Protein AF-A0A317ZEF3-F1 (afdb_monomer_lite)

Organism: NCBI:txid2174842

Foldseek 3Di:
DWDQDPPPGTWADDPVVRDTDDPVDDDPDDDPDCVVPPPDDDDDDDDPDDDDDDDDDDDDDDD

Secondary structure (DSSP, 8-state):
-EEEETTTEEEEEETTTTEE--TTPPP----SSGGGT-SS-S---S-S---------------

Structure (mmCIF, N/CA/C/O backbone):
data_AF-A0A317ZEF3-F1
#
_entry.id   AF-A0A317ZEF3-F1
#
loop_
_atom_site.group_PDB
_atom_site.id
_atom_site.type_symbol
_atom_site.label_atom_id
_atom_site.label_alt_id
_atom_site.label_comp_id
_atom_site.label_asym_id
_atom_site.label_entity_id
_atom_site.label_seq_id
_atom_site.pdbx_PDB_ins_code
_atom_site.Cartn_x
_atom_site.Cartn_y
_atom_site.Cartn_z
_atom_site.occupancy
_atom_site.B_iso_or_equiv
_atom_site.auth_seq_id
_atom_site.auth_comp_id
_atom_site.auth_asym_id
_atom_site.auth_atom_id
_atom_site.pdbx_PDB_model_num
ATOM 1 N N . MET A 1 1 ? -2.460 -5.336 3.682 1.00 87.94 1 MET A N 1
ATOM 2 C CA . MET A 1 1 ? -3.486 -6.356 3.350 1.00 87.94 1 MET A CA 1
ATOM 3 C C . MET A 1 1 ? -4.766 -5.969 4.061 1.00 87.94 1 MET A C 1
ATOM 5 O O . MET A 1 1 ? -4.671 -5.347 5.106 1.00 87.94 1 MET A O 1
ATOM 9 N N . GLU A 1 2 ? -5.933 -6.335 3.542 1.00 93.75 2 GLU A N 1
ATOM 10 C CA . GLU A 1 2 ? -7.189 -6.188 4.280 1.00 93.75 2 GLU A CA 1
ATOM 11 C C . GLU A 1 2 ? -7.939 -7.516 4.310 1.00 93.75 2 GLU A C 1
ATOM 13 O O . GLU A 1 2 ? -7.881 -8.285 3.352 1.00 93.75 2 GLU A O 1
ATOM 18 N N . CYS A 1 3 ? -8.635 -7.782 5.411 1.00 93.06 3 CYS A N 1
ATOM 19 C CA . CYS A 1 3 ? -9.511 -8.937 5.560 1.00 93.06 3 CYS A CA 1
ATOM 20 C C . CYS A 1 3 ? -10.919 -8.459 5.912 1.00 93.06 3 CYS A C 1
ATOM 22 O O . CYS A 1 3 ? -11.077 -7.589 6.771 1.00 93.06 3 CYS A O 1
ATOM 24 N N . TYR A 1 4 ? -11.936 -9.017 5.253 1.00 94.31 4 TYR A N 1
ATOM 25 C CA . TYR A 1 4 ? -13.321 -8.752 5.615 1.00 94.31 4 TYR A CA 1
ATOM 26 C C . TYR A 1 4 ? -13.712 -9.623 6.808 1.00 94.31 4 TYR A C 1
ATOM 28 O O . TYR A 1 4 ? -13.764 -10.849 6.710 1.00 94.31 4 TYR A O 1
ATOM 36 N N . LEU A 1 5 ? -14.008 -8.978 7.931 1.00 95.25 5 LEU A N 1
ATOM 37 C CA . LEU A 1 5 ? -14.511 -9.631 9.129 1.00 95.25 5 LEU A CA 1
ATOM 38 C C . LEU A 1 5 ? -16.030 -9.408 9.221 1.00 95.25 5 LEU A C 1
ATOM 40 O O . LEU A 1 5 ? -16.468 -8.251 9.265 1.00 95.25 5 LEU A O 1
ATOM 44 N N . PRO A 1 6 ? -16.852 -10.475 9.265 1.00 96.75 6 PRO A N 1
ATOM 45 C CA . PRO A 1 6 ? -18.301 -10.346 9.391 1.00 96.75 6 PRO A CA 1
ATOM 46 C C . PRO A 1 6 ? -18.699 -9.462 10.580 1.00 96.75 6 PRO A C 1
ATOM 48 O O . PRO A 1 6 ? -18.229 -9.661 11.697 1.00 96.75 6 PRO A O 1
ATOM 51 N N . GLY A 1 7 ? -19.550 -8.465 10.328 1.00 96.81 7 GLY A N 1
ATOM 52 C CA . GLY A 1 7 ? -20.017 -7.509 11.341 1.00 96.81 7 GLY A CA 1
ATOM 53 C C . GLY A 1 7 ? -19.061 -6.350 11.662 1.00 96.81 7 GLY A C 1
ATOM 54 O O . GLY A 1 7 ? -19.491 -5.399 12.304 1.00 96.81 7 GLY A O 1
ATOM 55 N N . ILE A 1 8 ? -17.807 -6.387 11.198 1.00 94.94 8 ILE A N 1
ATOM 56 C CA . ILE A 1 8 ? -16.802 -5.327 11.422 1.00 94.94 8 ILE A CA 1
ATOM 57 C C . ILE A 1 8 ? -16.453 -4.613 10.108 1.00 94.94 8 ILE A C 1
ATOM 59 O O . ILE A 1 8 ? -16.214 -3.409 10.098 1.00 94.94 8 ILE A O 1
ATOM 63 N N . GLY A 1 9 ? -16.456 -5.340 8.988 1.00 95.50 9 GLY A N 1
ATOM 64 C CA . GLY A 1 9 ? -16.069 -4.818 7.680 1.00 95.50 9 GLY A CA 1
ATOM 65 C C . GLY A 1 9 ? -14.616 -5.128 7.326 1.00 95.50 9 GLY A C 1
ATOM 66 O O . GLY A 1 9 ? -14.032 -6.092 7.822 1.00 95.50 9 GLY A O 1
ATOM 67 N N . TRP A 1 10 ? -14.043 -4.333 6.421 1.00 94.69 10 TRP A N 1
ATOM 68 C CA . TRP A 1 10 ? -12.651 -4.475 5.990 1.00 94.69 10 TRP A CA 1
ATOM 69 C C . TRP A 1 10 ? -11.694 -3.961 7.062 1.00 94.69 10 TRP A C 1
ATOM 71 O O . TRP A 1 10 ? -11.774 -2.806 7.474 1.00 94.69 10 TRP A O 1
ATOM 81 N N . VAL A 1 11 ? -10.778 -4.823 7.495 1.00 94.81 11 VAL A N 1
ATOM 82 C CA . VAL A 1 11 ? -9.770 -4.509 8.510 1.00 94.81 11 VAL A CA 1
ATOM 83 C C . VAL A 1 11 ? -8.387 -4.620 7.894 1.00 94.81 11 VAL A C 1
ATOM 85 O O . VAL A 1 11 ? -8.017 -5.680 7.383 1.00 94.81 11 VAL A O 1
ATOM 88 N N . GLY A 1 12 ? -7.624 -3.531 7.956 1.00 94.81 12 GLY A N 1
ATOM 89 C CA . GLY A 1 12 ? -6.257 -3.492 7.460 1.00 94.81 12 GLY A CA 1
ATOM 90 C C . GLY A 1 12 ? -5.245 -4.109 8.424 1.00 94.81 12 GLY A C 1
ATOM 91 O O . GLY A 1 12 ? -5.274 -3.901 9.639 1.00 94.81 12 GLY A O 1
ATOM 92 N N . GLN A 1 13 ? -4.338 -4.889 7.846 1.00 94.38 13 GLN A N 1
ATOM 93 C CA . GLN A 1 13 ? -3.272 -5.609 8.521 1.00 94.38 13 GLN A CA 1
ATOM 94 C C . GLN A 1 13 ? -1.940 -5.358 7.809 1.00 94.38 13 GLN A C 1
ATOM 96 O O . GLN A 1 13 ? -1.839 -5.478 6.577 1.00 94.38 13 GLN A O 1
ATOM 101 N N . ASP A 1 14 ? -0.916 -5.069 8.608 1.00 94.19 14 ASP A N 1
ATOM 102 C CA . ASP A 1 14 ? 0.477 -4.995 8.195 1.00 94.19 14 ASP A CA 1
ATOM 103 C C . ASP A 1 14 ? 1.263 -6.192 8.769 1.00 94.19 14 ASP A C 1
ATOM 105 O O . ASP A 1 14 ? 1.663 -6.179 9.941 1.00 94.19 14 ASP A O 1
ATOM 109 N N . PRO A 1 15 ? 1.483 -7.249 7.966 1.00 90.62 15 PRO A N 1
ATOM 110 C CA . PRO A 1 15 ? 2.260 -8.405 8.394 1.00 90.62 15 PRO A CA 1
ATOM 111 C C . PRO A 1 15 ? 3.760 -8.102 8.523 1.00 90.62 15 PRO A C 1
ATOM 113 O O . PRO A 1 15 ? 4.434 -8.785 9.287 1.00 90.62 15 PRO A O 1
ATOM 116 N N . THR A 1 16 ? 4.282 -7.074 7.842 1.00 92.38 16 THR A N 1
ATOM 117 C CA . THR A 1 16 ? 5.707 -6.697 7.895 1.00 92.38 16 THR A CA 1
ATOM 118 C C . THR A 1 16 ? 6.096 -6.223 9.290 1.00 92.38 16 THR A C 1
ATOM 120 O O . THR A 1 16 ? 7.186 -6.514 9.771 1.00 92.38 16 THR A O 1
ATOM 123 N N . HIS A 1 17 ? 5.176 -5.531 9.962 1.00 93.56 17 HIS A N 1
ATOM 124 C CA . HIS A 1 17 ? 5.380 -5.005 11.310 1.00 93.56 17 HIS A CA 1
ATOM 125 C C . HIS A 1 17 ? 4.492 -5.673 12.367 1.00 93.56 17 HIS A C 1
ATOM 127 O O . HIS A 1 17 ? 4.393 -5.161 13.480 1.00 93.56 17 HIS A O 1
ATOM 133 N N . ASN A 1 18 ? 3.837 -6.789 12.027 1.00 93.88 18 ASN A N 1
ATOM 134 C CA . ASN A 1 18 ? 2.940 -7.543 12.908 1.00 93.88 18 ASN A CA 1
ATOM 135 C C . ASN A 1 18 ? 1.902 -6.664 13.644 1.00 93.88 18 ASN A C 1
ATOM 137 O O . ASN A 1 18 ? 1.689 -6.802 14.850 1.00 93.88 18 ASN A O 1
ATOM 141 N N . ARG A 1 19 ? 1.262 -5.730 12.930 1.00 93.44 19 ARG A N 1
ATOM 142 C CA . ARG A 1 19 ? 0.298 -4.782 13.517 1.00 93.44 19 ARG A CA 1
ATOM 143 C C . ARG A 1 19 ? -0.906 -4.539 12.612 1.00 93.44 19 ARG A C 1
ATOM 145 O O . ARG A 1 19 ? -0.860 -4.806 11.413 1.00 93.44 19 ARG A O 1
ATOM 152 N N . LYS A 1 20 ? -1.984 -4.008 13.188 1.00 94.12 20 LYS A N 1
ATOM 153 C CA . LYS A 1 20 ? -3.096 -3.442 12.408 1.00 94.12 20 LYS A CA 1
ATOM 154 C C . LYS A 1 20 ? -2.658 -2.115 11.795 1.00 94.12 20 LYS A C 1
ATOM 156 O O . LYS A 1 20 ? -1.844 -1.417 12.392 1.00 94.12 20 LYS A O 1
ATOM 161 N N . THR A 1 21 ? -3.199 -1.774 10.631 1.00 94.44 21 THR A N 1
ATOM 162 C CA . THR A 1 21 ? -3.017 -0.428 10.070 1.00 94.44 21 THR A CA 1
ATOM 163 C C . THR A 1 21 ? -3.728 0.601 10.942 1.00 94.44 21 THR A C 1
ATOM 165 O O . THR A 1 21 ? -4.870 0.373 11.346 1.00 94.44 21 THR A O 1
ATOM 168 N N . ASP A 1 22 ? -3.059 1.715 11.200 1.00 92.38 22 ASP A N 1
ATOM 169 C CA . ASP A 1 22 ? -3.542 2.861 11.974 1.00 92.38 22 ASP A CA 1
ATOM 170 C C . ASP A 1 22 ? -3.611 4.121 11.084 1.00 92.38 22 ASP A C 1
ATOM 172 O O . ASP A 1 22 ? -3.520 4.027 9.855 1.00 92.38 22 ASP A O 1
ATOM 176 N N . GLU A 1 23 ? -3.777 5.304 11.683 1.00 90.81 23 GLU A N 1
ATOM 177 C CA . GLU A 1 23 ? -3.839 6.588 10.971 1.00 90.81 23 GLU A CA 1
ATOM 178 C C . GLU A 1 23 ? -2.584 6.936 10.153 1.00 90.81 23 GLU A C 1
ATOM 180 O O . GLU A 1 23 ? -2.612 7.885 9.370 1.00 90.81 23 GLU A O 1
ATOM 185 N N . THR A 1 24 ? -1.492 6.177 10.289 1.00 91.50 24 THR A N 1
ATOM 186 C CA . THR A 1 24 ? -0.260 6.395 9.522 1.00 91.50 24 THR A CA 1
ATOM 187 C C . THR A 1 24 ? -0.252 5.709 8.153 1.00 91.50 24 THR A C 1
ATOM 189 O O . THR A 1 24 ? 0.660 5.927 7.356 1.00 91.50 24 THR A O 1
ATOM 192 N N . TYR A 1 25 ? -1.271 4.903 7.837 1.00 91.69 25 TYR A N 1
ATOM 193 C CA . TYR A 1 25 ? -1.385 4.205 6.556 1.00 91.69 25 TYR A CA 1
ATOM 194 C C . TYR A 1 25 ? -2.376 4.912 5.630 1.00 91.69 25 TYR A C 1
ATOM 196 O O . TYR A 1 25 ? -3.560 5.040 5.935 1.00 91.69 25 TYR A O 1
ATOM 204 N N . ILE A 1 26 ? -1.914 5.289 4.436 1.00 91.06 26 ILE A N 1
ATOM 205 C CA . ILE A 1 26 ? -2.768 5.841 3.379 1.00 91.06 26 ILE A CA 1
ATOM 206 C C . ILE A 1 26 ? -3.094 4.729 2.378 1.00 91.06 26 ILE A C 1
ATOM 208 O O . ILE A 1 26 ? -2.203 4.177 1.729 1.00 91.06 26 ILE A O 1
ATOM 212 N N . LYS A 1 27 ? -4.381 4.394 2.225 1.00 91.75 27 LYS A N 1
ATOM 213 C CA . LYS A 1 27 ? -4.819 3.463 1.178 1.00 91.75 27 LYS A CA 1
ATOM 214 C C . LYS A 1 27 ? -4.750 4.151 -0.185 1.00 91.75 27 LYS A C 1
ATOM 216 O O . LYS A 1 27 ? -5.473 5.111 -0.424 1.00 91.75 27 LYS A O 1
ATOM 221 N N . VAL A 1 28 ? -3.935 3.608 -1.087 1.00 93.12 28 VAL A N 1
ATOM 222 C CA . VAL A 1 28 ? -3.779 4.121 -2.462 1.00 93.12 28 VAL A CA 1
ATOM 223 C C . VAL A 1 28 ? -4.566 3.323 -3.509 1.00 93.12 28 VAL A C 1
ATOM 225 O O . VAL A 1 28 ? -4.951 3.877 -4.532 1.00 93.12 28 VAL A O 1
ATOM 228 N N . ALA A 1 29 ? -4.825 2.034 -3.264 1.00 93.94 29 ALA A N 1
ATOM 229 C CA . ALA A 1 29 ? -5.554 1.139 -4.167 1.00 93.94 29 ALA A CA 1
ATOM 230 C C . ALA A 1 29 ? -6.084 -0.101 -3.416 1.00 93.94 29 ALA A C 1
ATOM 232 O O . ALA A 1 29 ? -5.617 -0.404 -2.316 1.00 93.94 29 ALA A O 1
ATOM 233 N N . HIS A 1 30 ? -7.033 -0.833 -4.013 1.00 94.44 30 HIS A N 1
ATOM 234 C CA . HIS A 1 30 ? -7.500 -2.138 -3.526 1.00 94.44 30 HIS A CA 1
ATOM 235 C C . HIS A 1 30 ? -7.679 -3.120 -4.695 1.00 94.44 30 HIS A C 1
ATOM 237 O O . HIS A 1 30 ? -8.086 -2.726 -5.784 1.00 94.44 30 HIS A O 1
ATOM 243 N N . GLY A 1 31 ? -7.398 -4.400 -4.461 1.00 94.00 31 GLY A N 1
ATOM 244 C CA . GLY A 1 31 ? -7.496 -5.472 -5.453 1.00 94.00 31 GLY A CA 1
ATOM 245 C C . GLY A 1 31 ? -7.355 -6.834 -4.781 1.00 94.00 31 GLY A C 1
ATOM 246 O O . GLY A 1 31 ? -7.113 -6.897 -3.573 1.00 94.00 31 GLY A O 1
ATOM 247 N N . ARG A 1 32 ? -7.541 -7.925 -5.526 1.00 92.69 32 ARG A N 1
ATOM 248 C CA . ARG A 1 32 ? -7.453 -9.289 -4.968 1.00 92.69 32 ARG A CA 1
ATOM 249 C C . ARG A 1 32 ? -6.015 -9.657 -4.629 1.00 9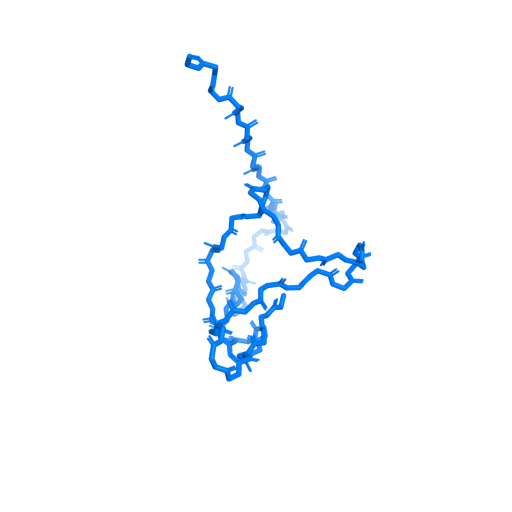2.69 32 ARG A C 1
ATOM 251 O O . ARG A 1 32 ? -5.766 -10.318 -3.626 1.00 92.69 32 ARG A O 1
ATOM 258 N N . ASP A 1 33 ? -5.088 -9.205 -5.461 1.00 91.94 33 ASP A N 1
ATOM 259 C CA . ASP A 1 33 ? -3.654 -9.376 -5.290 1.00 91.94 33 ASP A CA 1
ATOM 260 C C . ASP A 1 33 ? -2.891 -8.183 -5.891 1.00 91.94 33 ASP A C 1
ATOM 262 O O . ASP A 1 33 ? -3.477 -7.192 -6.334 1.00 91.94 33 ASP A O 1
ATOM 266 N N . TYR A 1 34 ? -1.559 -8.258 -5.877 1.00 89.31 34 TYR A N 1
ATOM 267 C CA . TYR A 1 34 ? -0.691 -7.197 -6.386 1.00 89.31 34 TYR A CA 1
ATOM 268 C C . TYR A 1 34 ? -0.903 -6.894 -7.880 1.00 89.31 34 TYR A C 1
ATOM 270 O O . TYR A 1 34 ? -0.679 -5.760 -8.305 1.00 89.31 34 TYR A O 1
ATOM 278 N N . ALA A 1 35 ? -1.342 -7.861 -8.692 1.0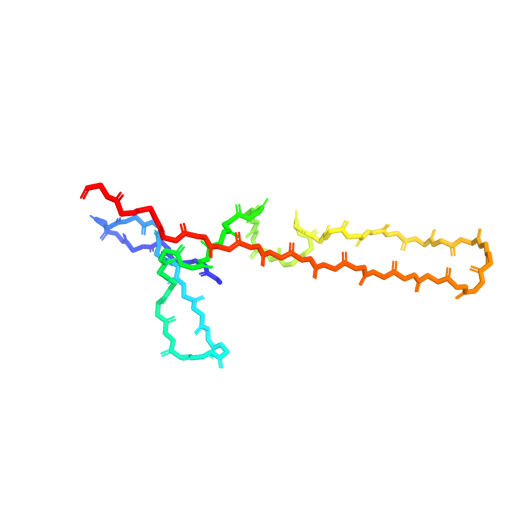0 93.25 35 ALA A N 1
ATOM 279 C CA . ALA A 1 35 ? -1.523 -7.657 -10.126 1.00 93.25 35 ALA A CA 1
ATOM 280 C C . ALA A 1 35 ? -2.662 -6.676 -10.435 1.00 93.25 35 ALA A C 1
ATOM 282 O O . ALA A 1 35 ? -2.551 -5.925 -11.404 1.00 93.25 35 ALA A O 1
ATOM 283 N N . ASP A 1 36 ? -3.696 -6.638 -9.590 1.00 93.31 36 ASP A N 1
ATOM 284 C CA . ASP A 1 36 ? -4.838 -5.725 -9.726 1.00 93.31 36 ASP A CA 1
ATOM 285 C C . ASP A 1 36 ? -4.467 -4.257 -9.384 1.00 93.31 36 ASP A C 1
ATOM 287 O O . ASP A 1 36 ? -5.177 -3.340 -9.787 1.00 93.31 36 ASP A O 1
ATOM 291 N N . VAL A 1 37 ? -3.368 -4.012 -8.648 1.00 94.25 37 VAL A N 1
ATOM 292 C CA . VAL A 1 37 ? -3.031 -2.685 -8.068 1.00 94.25 37 VAL A CA 1
ATOM 293 C C . VAL A 1 37 ? -1.585 -2.229 -8.279 1.00 94.25 37 VAL A C 1
ATOM 295 O O . VAL A 1 37 ? -1.129 -1.275 -7.645 1.00 94.25 37 VAL A O 1
ATOM 298 N N . ARG A 1 38 ? -0.823 -2.915 -9.135 1.00 91.75 38 ARG A N 1
ATOM 299 C CA . ARG A 1 38 ? 0.583 -2.578 -9.399 1.00 91.75 38 ARG A CA 1
ATOM 300 C C . ARG A 1 38 ? 0.712 -1.120 -9.882 1.00 91.75 38 ARG A C 1
ATOM 302 O O . ARG A 1 38 ? 0.080 -0.762 -10.875 1.00 91.75 38 ARG A O 1
ATOM 309 N N . PRO A 1 39 ? 1.557 -0.286 -9.245 1.00 89.19 39 PRO A N 1
ATOM 310 C CA . PRO A 1 39 ? 1.712 1.117 -9.639 1.00 89.19 39 PRO A CA 1
ATOM 311 C C . PRO A 1 39 ? 2.362 1.272 -11.020 1.00 89.19 39 PRO A C 1
ATOM 313 O O . PRO A 1 39 ? 2.130 2.262 -11.706 1.00 89.19 39 PRO A O 1
ATOM 316 N N . LEU A 1 40 ? 3.158 0.285 -11.445 1.00 88.56 40 LEU A N 1
ATOM 317 C CA . LEU A 1 40 ? 3.798 0.258 -12.755 1.00 88.56 40 LEU A CA 1
ATOM 318 C C . LEU A 1 40 ? 3.592 -1.101 -13.433 1.00 88.56 40 LEU A C 1
ATOM 320 O O . LEU A 1 40 ? 3.724 -2.167 -12.813 1.00 88.56 40 LEU A O 1
ATOM 324 N N . SER A 1 41 ? 3.274 -1.07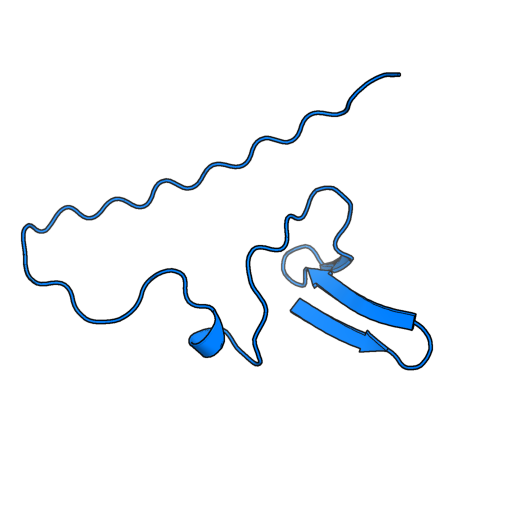5 -14.731 1.00 88.50 41 SER A N 1
ATOM 325 C CA . SER A 1 41 ? 3.096 -2.285 -15.529 1.00 88.50 41 SER A CA 1
ATOM 326 C C . SER A 1 41 ? 3.625 -2.194 -16.959 1.00 88.50 41 SER A C 1
ATOM 328 O O . SER A 1 41 ? 3.775 -1.106 -1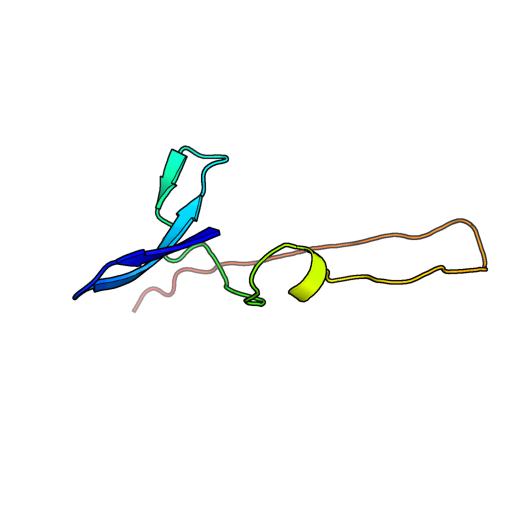7.501 1.00 88.50 41 SER A O 1
ATOM 330 N N . GLY A 1 42 ? 3.907 -3.352 -17.565 1.00 88.44 42 GLY A N 1
ATOM 331 C CA . GLY A 1 42 ? 4.383 -3.458 -18.947 1.00 88.44 42 GLY A CA 1
ATOM 332 C C . GLY A 1 42 ? 5.907 -3.452 -19.099 1.00 88.44 42 GLY A C 1
ATOM 333 O O . GLY A 1 42 ? 6.646 -3.679 -18.142 1.00 88.44 42 GLY A O 1
ATOM 334 N N . SER A 1 43 ? 6.365 -3.244 -20.335 1.00 88.50 43 SER A N 1
ATOM 335 C CA . SER A 1 43 ? 7.781 -3.166 -20.705 1.00 88.50 43 SER A CA 1
ATOM 336 C C . SER A 1 43 ? 8.119 -1.770 -21.216 1.00 88.50 43 SER A C 1
ATOM 338 O O . SER A 1 43 ? 7.456 -1.281 -22.131 1.00 88.50 43 SER A O 1
ATOM 340 N N . TYR A 1 44 ? 9.179 -1.167 -20.687 1.00 84.75 44 TYR A N 1
ATOM 341 C CA . TYR A 1 44 ? 9.735 0.088 -21.187 1.00 84.75 44 TYR A CA 1
ATOM 342 C C . TYR A 1 44 ? 10.964 -0.190 -22.067 1.00 84.75 44 TYR A C 1
ATOM 344 O O . TYR A 1 44 ? 11.778 -1.055 -21.744 1.00 84.75 44 TYR A O 1
ATOM 352 N N . ARG A 1 45 ? 11.096 0.524 -23.191 1.00 86.56 45 ARG A N 1
ATOM 353 C CA . ARG A 1 45 ? 12.289 0.520 -24.054 1.00 86.56 45 ARG A CA 1
ATOM 354 C C . ARG A 1 45 ? 12.744 1.962 -24.251 1.00 86.56 45 ARG A C 1
ATOM 356 O O . ARG A 1 45 ? 12.061 2.728 -24.921 1.00 86.56 45 ARG A O 1
ATOM 363 N N . GLY A 1 46 ? 13.886 2.306 -23.674 1.00 83.88 46 GLY A N 1
ATOM 364 C CA . GLY A 1 46 ? 14.462 3.647 -23.680 1.00 83.88 46 GLY A CA 1
ATOM 365 C C . GLY A 1 46 ? 15.749 3.664 -22.863 1.00 83.88 46 GLY A C 1
ATOM 366 O O . GLY A 1 46 ? 16.313 2.603 -22.596 1.00 83.88 46 GLY A O 1
ATOM 367 N N . ASP A 1 47 ? 16.209 4.853 -22.480 1.00 80.38 47 ASP A N 1
ATOM 368 C CA . ASP A 1 47 ? 17.435 5.011 -21.695 1.00 80.38 47 ASP A CA 1
ATOM 369 C C . ASP A 1 47 ? 17.379 4.230 -20.363 1.00 80.38 47 ASP A C 1
ATOM 371 O O . ASP A 1 47 ? 16.304 3.997 -19.805 1.00 80.38 47 ASP A O 1
ATOM 375 N N . SER A 1 48 ? 18.536 3.786 -19.875 1.00 74.94 48 SER A N 1
ATOM 376 C CA . SER A 1 48 ? 18.649 2.798 -18.784 1.00 74.94 48 SER A CA 1
ATOM 377 C C . SER A 1 48 ? 18.360 3.353 -17.384 1.00 74.94 48 SER A C 1
ATOM 379 O O . SER A 1 48 ? 18.181 2.582 -16.440 1.00 74.94 48 SER A O 1
ATOM 381 N N . ALA A 1 49 ? 18.292 4.677 -17.243 1.00 77.88 49 ALA A N 1
ATOM 382 C CA . ALA A 1 49 ? 18.014 5.332 -15.974 1.00 77.88 49 ALA A CA 1
ATOM 383 C C . ALA A 1 49 ? 16.499 5.448 -15.735 1.00 77.88 49 ALA A C 1
ATOM 385 O O . ALA A 1 49 ? 15.842 6.356 -16.239 1.00 77.88 49 ALA A O 1
ATOM 386 N N . ALA A 1 50 ? 15.951 4.539 -14.930 1.00 77.62 50 ALA A N 1
ATOM 387 C CA . ALA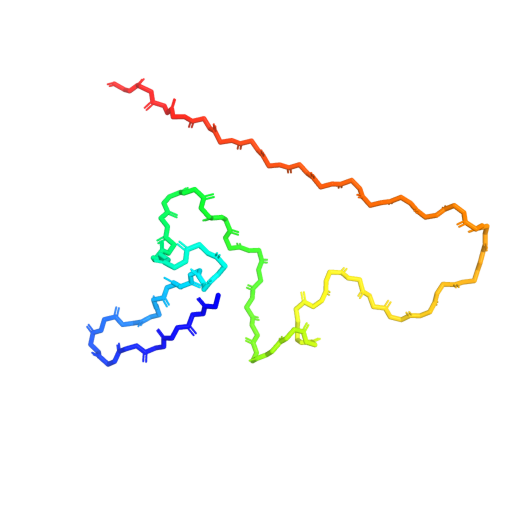 A 1 50 ? 14.634 4.687 -14.317 1.00 77.62 50 ALA A CA 1
ATOM 388 C C . ALA A 1 50 ? 14.811 4.948 -12.814 1.00 77.62 50 ALA A C 1
ATOM 390 O O . ALA A 1 50 ? 15.436 4.140 -12.128 1.00 77.62 50 ALA A O 1
ATOM 391 N N . ASN A 1 51 ? 14.264 6.058 -12.31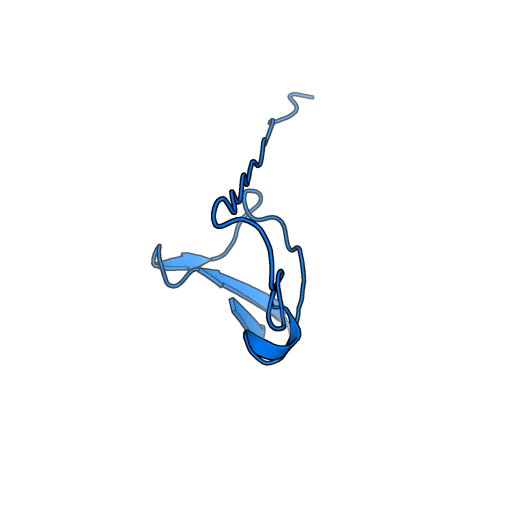1 1.00 85.62 51 ASN A N 1
ATOM 392 C CA . ASN A 1 51 ? 14.194 6.347 -10.877 1.00 85.62 51 ASN A CA 1
ATOM 393 C C . ASN A 1 51 ? 12.734 6.301 -10.404 1.00 85.62 51 ASN A C 1
ATOM 395 O O . ASN A 1 51 ? 11.841 6.759 -11.119 1.00 85.62 51 ASN A O 1
ATOM 399 N N . LEU A 1 52 ? 12.499 5.748 -9.214 1.00 86.62 52 LEU A N 1
ATOM 400 C CA . LEU A 1 52 ? 11.197 5.754 -8.551 1.00 86.62 52 LEU A CA 1
ATOM 401 C C . LEU A 1 52 ? 11.350 6.422 -7.187 1.00 86.62 52 LEU A C 1
ATOM 403 O O . LEU A 1 52 ? 11.797 5.794 -6.229 1.00 86.62 52 LEU A O 1
ATOM 407 N N . ASP A 1 53 ? 10.935 7.681 -7.111 1.00 91.50 53 ASP A N 1
ATOM 408 C CA . ASP A 1 53 ? 10.893 8.441 -5.868 1.00 91.50 53 ASP A CA 1
ATOM 409 C C . ASP A 1 53 ? 9.491 8.340 -5.252 1.00 91.50 53 ASP A C 1
ATOM 411 O O . ASP A 1 53 ? 8.488 8.664 -5.891 1.00 91.50 53 ASP A O 1
ATOM 415 N N . VAL A 1 54 ? 9.413 7.879 -4.003 1.00 90.81 54 VAL A N 1
ATOM 416 C CA . VAL A 1 54 ? 8.159 7.776 -3.243 1.00 90.81 54 VAL A CA 1
ATOM 417 C C . VAL A 1 54 ? 8.331 8.522 -1.928 1.00 90.81 54 VAL A C 1
ATOM 419 O O . VAL A 1 54 ? 9.233 8.212 -1.154 1.00 90.81 54 VAL A O 1
ATOM 422 N N . ALA A 1 55 ? 7.453 9.487 -1.669 1.00 92.88 55 ALA A N 1
ATOM 423 C CA . ALA A 1 55 ? 7.435 10.261 -0.435 1.00 92.88 55 ALA A CA 1
ATOM 424 C C . ALA A 1 55 ? 6.011 10.327 0.127 1.00 92.88 55 ALA A C 1
ATOM 426 O O . ALA A 1 55 ? 5.042 10.468 -0.619 1.00 92.88 55 ALA A O 1
ATOM 427 N N . VAL A 1 56 ? 5.901 10.226 1.450 1.00 90.94 56 VAL A N 1
ATOM 428 C CA . VAL A 1 56 ? 4.662 10.418 2.209 1.00 90.94 56 VAL A CA 1
ATOM 429 C C . VAL A 1 56 ? 5.003 11.286 3.413 1.00 90.94 56 VAL A C 1
ATOM 431 O O . VAL A 1 56 ? 5.959 10.992 4.129 1.00 90.94 56 VAL A O 1
ATOM 434 N N . GLU A 1 57 ? 4.222 12.339 3.635 1.00 92.69 57 GLU A N 1
ATOM 435 C CA . GLU A 1 57 ? 4.340 13.223 4.793 1.00 92.69 57 GLU A CA 1
ATOM 436 C C . GLU A 1 57 ? 3.043 13.169 5.603 1.00 92.69 57 GLU A C 1
ATOM 438 O O . GLU A 1 57 ? 1.947 13.260 5.048 1.00 92.69 57 GLU A O 1
ATOM 443 N N . ILE A 1 58 ? 3.170 12.987 6.918 1.00 89.75 58 ILE A N 1
ATOM 444 C CA . ILE A 1 58 ? 2.047 12.927 7.855 1.00 89.75 58 ILE A CA 1
ATOM 445 C C . ILE A 1 58 ? 2.281 13.991 8.918 1.00 89.75 58 ILE A C 1
ATOM 447 O O . ILE A 1 58 ? 3.304 13.977 9.601 1.00 89.75 58 ILE A O 1
ATOM 451 N N . GLN A 1 59 ? 1.308 14.884 9.084 1.00 92.06 59 GLN A N 1
ATOM 452 C CA . GLN A 1 59 ? 1.339 15.929 10.097 1.00 92.06 59 GLN A CA 1
ATOM 453 C C . GLN A 1 59 ? 0.147 15.772 11.042 1.00 92.06 59 GLN A C 1
ATOM 455 O O . GLN A 1 59 ? -1.005 15.746 10.608 1.00 92.06 59 GLN A O 1
ATOM 460 N N . ARG A 1 60 ? 0.420 15.702 12.351 1.00 89.75 60 ARG A N 1
ATOM 461 C CA . ARG A 1 60 ? -0.630 15.810 13.367 1.00 89.75 60 ARG A CA 1
ATOM 462 C C . ARG A 1 60 ? -1.074 17.268 13.458 1.00 89.75 60 ARG A C 1
ATOM 464 O O . ARG A 1 60 ? -0.238 18.150 13.637 1.00 89.75 60 ARG A O 1
ATOM 471 N N . LEU A 1 61 ? -2.375 17.509 13.343 1.00 90.81 61 LEU A N 1
ATOM 472 C CA . LEU A 1 61 ? -2.955 18.827 13.575 1.00 90.81 61 LEU A CA 1
ATOM 473 C C . LEU A 1 61 ? -3.352 18.938 15.046 1.00 90.81 61 LEU A C 1
ATOM 475 O O . LEU A 1 61 ? -4.154 18.140 15.531 1.00 90.81 61 LEU A O 1
ATOM 479 N N . ASP A 1 62 ? -2.776 19.919 15.732 1.00 89.44 62 ASP A N 1
ATOM 480 C CA . ASP A 1 62 ? -3.162 20.286 17.089 1.00 89.44 62 ASP A CA 1
ATOM 481 C C . ASP A 1 62 ? -4.313 21.291 16.981 1.00 89.44 62 ASP A C 1
ATOM 483 O O . ASP A 1 62 ? -4.136 22.387 16.444 1.00 89.44 62 ASP A O 1
ATOM 487 N N . TRP A 1 63 ? -5.499 20.881 17.423 1.00 67.88 63 TRP A N 1
ATOM 488 C CA . TRP A 1 63 ? -6.670 21.743 17.580 1.00 67.88 63 TRP A CA 1
ATOM 489 C C . TRP A 1 63 ? -6.872 22.103 19.050 1.00 67.88 63 TRP A C 1
ATOM 491 O O . TRP A 1 63 ? -6.563 21.257 19.921 1.00 67.88 63 TRP A O 1
#

Radius of gyration: 16.53 Å; chains: 1; bounding box: 39×32×42 Å

InterPro domains:
  IPR038765 Papain-like cysteine peptidase superfamily [SSF54001] (2-42)

Sequence (63 aa):
MECYLPGIGWVGQDPTHNRKTDETYIKVAHGRDYADVRPLSGSYRGDSAANLDVAVEIQRLDW

pLDDT: mean 90.55, std 5.3, range [67.88, 96.81]